Protein AF-A0A497QXP5-F1 (afdb_monomer_lite)

Foldseek 3Di:
DDPCLLPDLVVLLVVLVVVLVVVVVVPDDPVLSVQLSVVSSVLSNDPVLCVVCVVVVNNVCVDPPNPPVSSVVSSVVVSVVSNCVSCVVPD

pLDDT: mean 89.44, std 10.82, range [53.84, 96.81]

Secondary structure (DSSP, 8-state):
--TTTTT-HHHHHHHHHHHHHHHHHTT--HHHHHHHHHHHHHHHHS-HHHHHHHHTT-TGGGSTTTTTHHHHHHHHHHHHHHHHHHHGGG-

Radius of gyration: 14.25 Å; chains: 1; bounding box: 36×33×36 Å

Structure (mmCIF, N/CA/C/O backbone):
data_AF-A0A497QXP5-F1
#
_entry.id   AF-A0A497QXP5-F1
#
loop_
_atom_site.group_PDB
_atom_site.id
_atom_site.type_symbol
_atom_site.label_atom_id
_atom_site.label_alt_id
_atom_site.label_comp_id
_atom_site.label_asym_id
_atom_site.label_entity_id
_atom_site.label_seq_id
_atom_site.pdbx_PDB_ins_code
_atom_site.Cartn_x
_atom_site.Cartn_y
_atom_site.Cartn_z
_atom_site.occupancy
_atom_site.B_iso_or_equiv
_atom_site.auth_seq_id
_atom_site.auth_comp_id
_atom_site.auth_asym_id
_atom_site.auth_atom_id
_atom_site.pdbx_PDB_model_num
ATOM 1 N N . MET A 1 1 ? 1.445 3.628 9.905 1.00 55.06 1 MET A N 1
ATOM 2 C CA . MET A 1 1 ? 0.968 4.892 9.287 1.00 55.06 1 MET A CA 1
ATOM 3 C C . MET A 1 1 ? 1.880 6.043 9.694 1.00 55.06 1 MET A C 1
ATOM 5 O O . MET A 1 1 ? 2.058 6.242 10.886 1.00 55.06 1 MET A O 1
ATOM 9 N N . ALA A 1 2 ? 2.432 6.803 8.743 1.00 57.25 2 ALA A N 1
ATOM 10 C CA . ALA A 1 2 ? 3.111 8.062 9.059 1.00 57.25 2 ALA A CA 1
ATOM 11 C C . ALA A 1 2 ? 2.077 9.157 9.379 1.00 57.25 2 ALA A C 1
ATOM 13 O O . ALA A 1 2 ? 1.065 9.277 8.679 1.00 57.25 2 ALA A O 1
ATOM 14 N N . GLN A 1 3 ? 2.311 9.949 10.429 1.00 59.16 3 GLN A N 1
ATOM 15 C CA . GLN A 1 3 ? 1.464 11.103 10.733 1.00 59.16 3 GLN A CA 1
ATOM 16 C C . GLN A 1 3 ? 1.450 12.064 9.528 1.00 59.16 3 GLN A C 1
ATOM 18 O O . GLN A 1 3 ? 2.461 12.259 8.862 1.00 59.16 3 GLN A O 1
ATOM 23 N N . ASN A 1 4 ? 0.287 12.642 9.213 1.00 63.50 4 ASN A N 1
ATOM 24 C CA . ASN A 1 4 ? 0.082 13.626 8.134 1.00 63.50 4 ASN A CA 1
ATOM 25 C C . ASN A 1 4 ? 0.184 13.151 6.668 1.00 63.50 4 ASN A C 1
ATOM 27 O O . ASN A 1 4 ? -0.057 13.967 5.774 1.00 63.50 4 ASN A O 1
ATOM 31 N N . LYS A 1 5 ? 0.407 11.859 6.370 1.00 57.94 5 LYS A N 1
ATOM 32 C CA . LYS A 1 5 ? 0.457 11.378 4.966 1.00 57.94 5 LYS A CA 1
ATOM 33 C C . 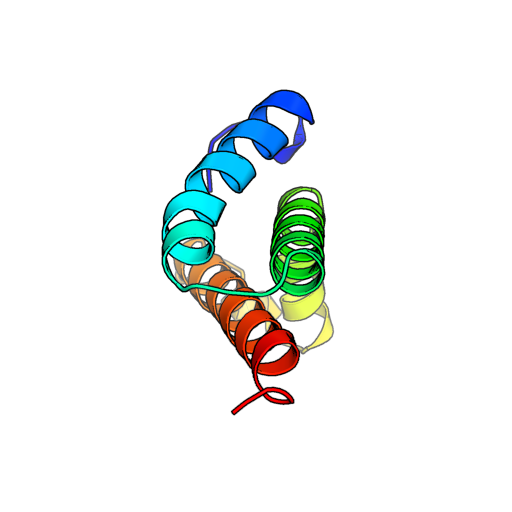LYS A 1 5 ? -0.834 11.617 4.159 1.00 57.94 5 LYS A C 1
ATOM 35 O O . LYS A 1 5 ? -0.796 11.829 2.949 1.00 57.94 5 LYS A O 1
ATOM 40 N N . LYS A 1 6 ? -1.983 11.713 4.838 1.00 63.38 6 LYS A N 1
ATOM 41 C CA . LYS A 1 6 ? -3.276 12.067 4.219 1.00 63.38 6 LYS A CA 1
ATOM 42 C C . LYS A 1 6 ? -3.436 13.558 3.897 1.00 63.38 6 LYS A C 1
ATOM 44 O O . LYS A 1 6 ? -4.285 13.910 3.089 1.00 63.38 6 LYS A O 1
ATOM 49 N N . ARG A 1 7 ? -2.629 14.440 4.502 1.00 70.75 7 ARG A N 1
ATOM 50 C CA . ARG A 1 7 ? -2.730 15.904 4.340 1.00 70.75 7 ARG A CA 1
ATOM 51 C C . ARG A 1 7 ? -1.737 16.475 3.329 1.00 70.75 7 ARG A C 1
ATOM 53 O O . ARG A 1 7 ? -2.038 17.482 2.707 1.00 70.75 7 ARG A O 1
ATOM 60 N N . SER A 1 8 ? -0.601 15.812 3.101 1.00 81.94 8 SER A N 1
ATOM 61 C CA . SER A 1 8 ? 0.423 16.265 2.148 1.00 81.94 8 SER A CA 1
ATOM 62 C C . SER A 1 8 ? 0.795 15.168 1.155 1.00 81.94 8 SER A C 1
ATOM 64 O O . SER A 1 8 ? 1.246 14.091 1.550 1.00 81.94 8 SER A O 1
ATOM 66 N N . SER A 1 9 ? 0.606 15.442 -0.140 1.00 83.12 9 SER A N 1
ATOM 67 C CA . SER A 1 9 ? 0.996 14.518 -1.215 1.00 83.12 9 SER A CA 1
ATOM 68 C C . SER A 1 9 ? 2.510 14.311 -1.260 1.00 83.12 9 SER A C 1
ATOM 70 O O . SER A 1 9 ? 2.954 13.221 -1.597 1.00 83.12 9 SER A O 1
ATOM 72 N N . LEU A 1 10 ? 3.294 15.310 -0.837 1.00 85.00 10 LEU A N 1
ATOM 73 C CA . LEU A 1 10 ? 4.752 15.211 -0.740 1.00 85.00 10 LEU A CA 1
ATOM 74 C C . LEU A 1 10 ? 5.180 14.226 0.353 1.00 85.00 10 LEU A C 1
ATOM 76 O O . LEU A 1 10 ? 5.982 13.336 0.092 1.00 85.00 10 LEU A O 1
ATOM 80 N N . ILE A 1 11 ? 4.604 14.327 1.557 1.00 87.12 11 ILE A N 1
ATOM 81 C CA . ILE A 1 11 ? 4.917 13.405 2.666 1.00 87.12 11 ILE A CA 1
ATOM 82 C C . ILE A 1 11 ? 4.512 11.972 2.300 1.00 87.12 11 ILE A C 1
ATOM 84 O O . ILE A 1 11 ? 5.257 11.030 2.563 1.00 87.12 11 ILE A O 1
ATOM 88 N N . CYS A 1 12 ? 3.350 11.805 1.660 1.00 86.75 12 CYS A N 1
ATOM 89 C CA . CYS A 1 12 ? 2.919 10.507 1.146 1.00 86.75 12 CYS A CA 1
ATOM 90 C C . CYS A 1 12 ? 3.889 9.977 0.084 1.00 86.75 12 CYS A C 1
ATOM 92 O O . CYS A 1 12 ? 4.292 8.824 0.156 1.00 86.75 12 CYS A O 1
ATOM 94 N N . GLY A 1 13 ? 4.318 10.828 -0.852 1.00 88.19 13 GLY A N 1
ATOM 95 C CA . GLY A 1 13 ? 5.278 10.472 -1.892 1.00 88.19 13 GLY A CA 1
ATOM 96 C C . GLY A 1 13 ? 6.606 9.975 -1.324 1.00 88.19 13 GLY A C 1
ATOM 97 O O . GLY A 1 13 ? 7.062 8.911 -1.730 1.00 88.19 13 GLY A O 1
ATOM 98 N N . PHE A 1 14 ? 7.186 10.676 -0.343 1.00 91.06 14 PHE A N 1
ATOM 99 C CA . PHE A 1 14 ? 8.405 10.222 0.339 1.00 91.06 14 PHE A CA 1
ATOM 100 C C . PHE A 1 14 ? 8.199 8.911 1.096 1.00 91.06 14 PHE A C 1
ATOM 102 O O . PHE A 1 14 ? 9.041 8.020 1.015 1.00 91.06 14 PHE A O 1
ATOM 109 N N . HIS A 1 15 ? 7.071 8.760 1.791 1.00 91.38 15 HIS A N 1
ATOM 110 C CA . HIS A 1 15 ? 6.739 7.515 2.475 1.00 91.38 15 HIS A CA 1
ATOM 111 C C . HIS A 1 15 ? 6.681 6.332 1.498 1.00 91.38 15 HIS A C 1
ATOM 113 O O . HIS A 1 15 ? 7.335 5.316 1.734 1.00 91.38 15 HIS A O 1
ATOM 119 N N . VAL A 1 16 ? 5.982 6.480 0.369 1.00 92.81 16 VAL A N 1
ATOM 120 C CA . VAL A 1 16 ? 5.924 5.421 -0.647 1.00 92.81 16 VAL A CA 1
ATOM 121 C C . VAL A 1 16 ? 7.294 5.209 -1.292 1.00 92.81 16 VAL A C 1
ATOM 123 O O . VAL A 1 16 ? 7.704 4.072 -1.484 1.00 92.81 16 VAL A O 1
ATOM 126 N N . ALA A 1 17 ? 8.064 6.268 -1.553 1.00 92.75 17 ALA A N 1
ATOM 127 C CA . ALA A 1 17 ? 9.418 6.138 -2.092 1.00 92.75 17 ALA A CA 1
ATOM 128 C C . ALA A 1 17 ? 10.326 5.303 -1.170 1.00 92.75 17 ALA A C 1
ATOM 130 O O . ALA A 1 17 ? 11.030 4.420 -1.651 1.00 92.75 17 ALA A O 1
ATOM 131 N N . THR A 1 18 ? 10.259 5.509 0.152 1.00 93.50 18 THR A N 1
ATOM 132 C CA . THR A 1 18 ? 10.990 4.663 1.114 1.00 93.50 18 THR A CA 1
ATOM 133 C C . THR A 1 18 ? 10.494 3.219 1.140 1.00 93.50 18 THR A C 1
ATOM 135 O O . THR A 1 18 ? 11.295 2.303 1.299 1.00 93.50 18 THR A O 1
ATOM 138 N N . TYR A 1 19 ? 9.194 3.002 0.928 1.00 92.94 19 TYR A N 1
ATOM 139 C CA . TYR A 1 19 ? 8.609 1.667 0.813 1.00 92.94 19 TYR A CA 1
ATOM 140 C C . TYR A 1 19 ? 9.080 0.930 -0.451 1.00 92.94 19 TYR A C 1
ATOM 142 O O . TYR A 1 19 ? 9.268 -0.281 -0.412 1.00 92.94 19 TYR A O 1
ATOM 150 N N . MET A 1 20 ? 9.341 1.650 -1.548 1.00 95.38 20 MET A N 1
ATOM 151 C CA . MET A 1 20 ? 9.782 1.067 -2.821 1.00 95.38 20 MET A CA 1
ATOM 152 C C . MET A 1 20 ? 11.228 0.552 -2.824 1.00 95.38 20 MET A C 1
ATOM 154 O O . MET A 1 20 ? 11.574 -0.227 -3.710 1.00 95.38 20 MET A O 1
ATOM 158 N N . ILE A 1 21 ? 12.070 0.954 -1.863 1.00 94.38 21 ILE A N 1
ATOM 159 C CA . ILE A 1 21 ? 13.500 0.594 -1.811 1.00 94.38 21 ILE A CA 1
ATOM 160 C C . ILE A 1 21 ? 13.743 -0.917 -1.998 1.00 94.38 21 ILE A C 1
ATOM 162 O O . ILE A 1 21 ? 14.479 -1.268 -2.919 1.00 94.38 21 ILE A O 1
ATOM 166 N N . PRO A 1 22 ? 13.136 -1.827 -1.208 1.00 92.00 22 PRO A N 1
ATOM 167 C CA . PRO A 1 22 ? 13.333 -3.263 -1.405 1.00 92.00 22 PRO A CA 1
ATOM 168 C C . PRO A 1 22 ? 12.880 -3.752 -2.789 1.00 92.00 22 PRO A C 1
ATOM 170 O O . PRO A 1 22 ? 13.572 -4.557 -3.397 1.00 92.00 22 PRO A O 1
ATOM 173 N N . PHE A 1 23 ? 11.776 -3.231 -3.334 1.00 91.62 23 PHE A N 1
ATOM 174 C CA . PHE A 1 23 ? 11.234 -3.661 -4.630 1.00 91.62 23 PHE A CA 1
ATOM 175 C C . PHE A 1 23 ? 12.167 -3.332 -5.799 1.00 91.62 23 PHE A C 1
ATOM 177 O O . PHE A 1 23 ? 12.289 -4.124 -6.731 1.00 91.62 23 PHE A O 1
ATOM 184 N N . ILE A 1 24 ? 12.861 -2.193 -5.732 1.00 92.06 24 ILE A N 1
ATOM 185 C CA . ILE A 1 24 ? 13.866 -1.801 -6.731 1.00 92.06 24 ILE A CA 1
ATOM 186 C C . ILE A 1 24 ? 15.037 -2.798 -6.746 1.00 92.06 24 ILE A C 1
ATOM 188 O O . ILE A 1 24 ? 15.592 -3.082 -7.804 1.00 92.06 24 ILE A O 1
ATOM 192 N N . LEU A 1 25 ? 15.385 -3.370 -5.589 1.00 92.31 25 LEU A N 1
ATOM 193 C CA . LEU A 1 25 ? 16.480 -4.335 -5.451 1.00 92.31 25 LEU A CA 1
ATOM 194 C C . LEU A 1 25 ? 16.089 -5.769 -5.852 1.00 92.31 25 LEU A C 1
ATOM 196 O O . LEU A 1 25 ? 16.968 -6.609 -6.023 1.00 92.31 25 LEU A O 1
ATOM 200 N N . CYS A 1 26 ? 14.796 -6.057 -6.031 1.00 89.69 26 CYS A N 1
ATOM 201 C CA . CYS A 1 26 ? 14.288 -7.387 -6.384 1.00 89.69 26 CYS A CA 1
ATOM 202 C C . CYS A 1 26 ? 14.224 -7.664 -7.898 1.00 89.69 26 CYS A C 1
ATOM 204 O O . CYS A 1 26 ? 13.756 -8.727 -8.293 1.00 89.69 26 CYS A O 1
ATOM 206 N N . GLY A 1 27 ? 14.673 -6.736 -8.752 1.00 86.19 27 GLY A N 1
ATOM 207 C CA . GLY A 1 27 ? 14.727 -6.952 -10.204 1.00 86.19 27 GLY A CA 1
ATOM 208 C C . GLY A 1 27 ? 13.372 -6.897 -10.922 1.00 86.19 27 GLY A C 1
ATOM 209 O O . GLY A 1 27 ? 13.246 -7.428 -12.023 1.00 86.19 27 GLY A O 1
ATOM 210 N N . PHE A 1 28 ? 12.356 -6.265 -10.327 1.00 90.62 28 PHE A N 1
ATOM 211 C CA . PHE A 1 28 ? 11.047 -6.104 -10.966 1.00 90.62 28 PHE A CA 1
ATOM 212 C C . PHE A 1 28 ? 11.095 -5.174 -12.184 1.00 90.62 28 PHE A C 1
ATOM 214 O O . PHE A 1 28 ? 11.863 -4.210 -12.238 1.00 90.62 28 PHE A O 1
ATOM 221 N N . ALA A 1 29 ? 10.218 -5.429 -13.154 1.00 93.25 29 ALA A N 1
ATOM 222 C CA . ALA A 1 29 ? 10.056 -4.568 -14.315 1.00 93.25 29 ALA A CA 1
ATOM 223 C C . ALA A 1 29 ? 9.552 -3.174 -13.902 1.00 93.25 29 ALA A C 1
ATOM 225 O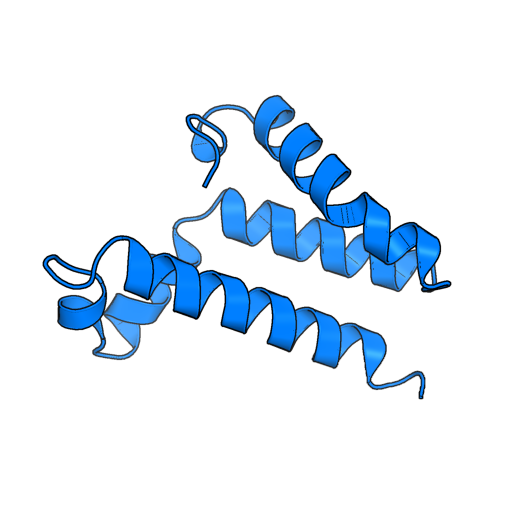 O . ALA A 1 29 ? 8.788 -3.020 -12.946 1.00 93.25 29 ALA A O 1
ATOM 226 N N . TRP A 1 30 ? 9.922 -2.140 -14.664 1.00 93.62 30 TRP A N 1
ATOM 227 C CA . TRP A 1 30 ? 9.579 -0.747 -14.340 1.00 93.62 30 TRP A CA 1
ATOM 228 C C . TRP A 1 30 ? 8.067 -0.520 -14.163 1.00 93.62 30 TRP A C 1
ATOM 230 O O . TRP A 1 30 ? 7.653 0.254 -13.301 1.00 93.62 30 TRP A O 1
ATOM 240 N N . TRP A 1 31 ? 7.231 -1.219 -14.935 1.00 94.12 31 TRP A N 1
ATOM 241 C CA . TRP A 1 31 ? 5.776 -1.101 -14.847 1.00 94.12 31 TRP A CA 1
ATOM 242 C C . TRP A 1 31 ? 5.220 -1.799 -13.592 1.00 94.12 31 TRP A C 1
ATOM 244 O O . TRP A 1 31 ? 4.251 -1.311 -13.018 1.00 94.12 31 TRP A O 1
ATOM 254 N N . GLN A 1 32 ? 5.860 -2.871 -13.102 1.00 94.31 32 GLN A N 1
ATOM 255 C CA . GLN A 1 32 ? 5.501 -3.514 -11.828 1.00 94.31 32 GLN A CA 1
ATOM 256 C C . GLN A 1 32 ? 5.772 -2.564 -10.665 1.00 94.31 32 GLN A C 1
ATOM 258 O O . GLN A 1 32 ? 4.911 -2.356 -9.812 1.00 94.31 32 GLN A O 1
ATOM 263 N N . LEU A 1 33 ? 6.943 -1.920 -10.676 1.00 95.06 33 LEU A N 1
ATOM 264 C CA . LEU A 1 33 ? 7.297 -0.894 -9.696 1.00 95.06 33 LEU A CA 1
ATOM 265 C C . LEU A 1 33 ? 6.308 0.278 -9.736 1.00 95.06 33 LEU A C 1
ATOM 267 O O . LEU A 1 33 ? 5.864 0.737 -8.685 1.00 95.06 33 LEU A O 1
ATOM 271 N N . ALA A 1 34 ? 5.912 0.724 -10.932 1.00 95.38 34 ALA A N 1
ATOM 272 C CA . ALA A 1 34 ? 4.924 1.787 -11.095 1.00 95.38 34 ALA A CA 1
ATOM 273 C C . ALA A 1 34 ? 3.547 1.398 -10.526 1.00 95.38 34 ALA A C 1
ATOM 275 O O . ALA A 1 34 ? 2.927 2.205 -9.834 1.00 95.38 34 ALA A O 1
ATOM 276 N N . LEU A 1 35 ? 3.082 0.166 -10.760 1.00 96.19 35 LEU A N 1
ATOM 277 C CA . LEU A 1 35 ? 1.810 -0.327 -10.221 1.00 96.19 35 LEU A CA 1
ATOM 278 C C . LEU A 1 35 ? 1.838 -0.491 -8.698 1.00 96.19 35 LEU A C 1
ATOM 280 O O . LEU A 1 35 ? 0.862 -0.138 -8.036 1.00 96.19 35 LEU A O 1
ATOM 284 N N . ILE A 1 36 ? 2.933 -1.003 -8.128 1.00 96.19 36 ILE A N 1
ATOM 285 C CA . ILE A 1 36 ? 3.101 -1.130 -6.671 1.00 96.19 36 ILE A CA 1
ATOM 286 C C . ILE A 1 36 ? 3.122 0.261 -6.027 1.00 96.19 36 ILE A C 1
ATOM 288 O O . ILE A 1 36 ? 2.381 0.509 -5.075 1.00 96.19 36 ILE A O 1
ATOM 292 N N . TYR A 1 37 ? 3.883 1.203 -6.594 1.00 95.88 37 TYR A N 1
ATOM 293 C CA . TYR A 1 37 ? 3.912 2.589 -6.126 1.00 95.88 37 TYR A CA 1
ATOM 294 C C . TYR A 1 37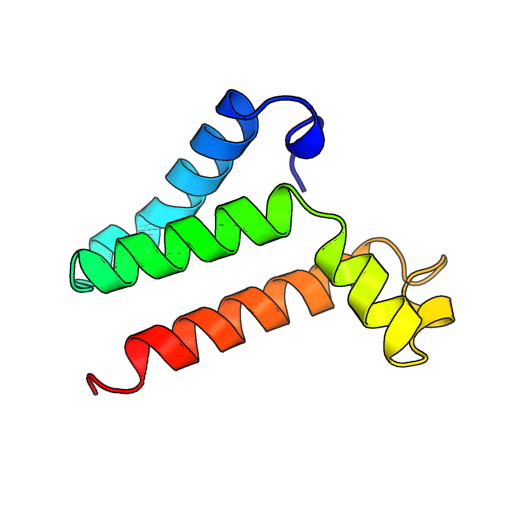 ? 2.522 3.236 -6.184 1.00 95.88 37 TYR A C 1
ATOM 296 O O . TYR A 1 37 ? 2.074 3.836 -5.206 1.00 95.88 37 TYR A O 1
ATOM 304 N N . ALA A 1 38 ? 1.828 3.108 -7.320 1.00 95.56 38 ALA A N 1
ATOM 305 C CA . ALA A 1 38 ? 0.521 3.721 -7.528 1.00 95.56 38 ALA A CA 1
ATOM 306 C C . ALA A 1 38 ? -0.521 3.182 -6.543 1.00 95.56 38 ALA A C 1
ATOM 308 O O . ALA A 1 38 ? -1.230 3.969 -5.914 1.00 95.56 38 ALA A O 1
ATOM 309 N N . GLN A 1 39 ? -0.589 1.860 -6.359 1.00 96.62 39 GLN A N 1
ATOM 310 C CA . GLN A 1 39 ? -1.502 1.257 -5.391 1.00 96.62 39 GLN A CA 1
ATOM 311 C C . GLN A 1 39 ? -1.182 1.708 -3.968 1.00 96.62 39 GLN A C 1
ATOM 313 O O . GLN A 1 39 ? -2.093 2.126 -3.252 1.00 96.62 39 GLN A O 1
ATOM 318 N N . HIS A 1 40 ? 0.094 1.685 -3.571 1.00 94.81 40 HIS A N 1
ATOM 319 C CA . HIS A 1 40 ? 0.491 2.072 -2.220 1.00 94.81 40 HIS A CA 1
ATOM 320 C C . HIS A 1 40 ? 0.148 3.534 -1.934 1.00 94.81 40 HIS A C 1
ATOM 322 O O . HIS A 1 40 ? -0.428 3.860 -0.895 1.00 94.81 40 HIS A O 1
ATOM 328 N N . PHE A 1 41 ? 0.420 4.416 -2.897 1.00 93.56 41 PHE A N 1
ATOM 329 C CA . PHE A 1 41 ? 0.069 5.827 -2.807 1.00 93.56 41 PHE A CA 1
ATOM 330 C C . PHE A 1 41 ? -1.449 6.027 -2.704 1.00 93.56 41 PHE A C 1
ATOM 332 O O . PHE A 1 41 ? -1.916 6.750 -1.825 1.00 93.56 41 PHE A O 1
ATOM 339 N N . LEU A 1 42 ? -2.245 5.373 -3.555 1.00 93.50 42 LEU A N 1
ATOM 340 C CA . LEU A 1 42 ? -3.705 5.508 -3.535 1.00 93.50 42 LEU A CA 1
ATOM 341 C C . LEU A 1 42 ? -4.326 4.961 -2.242 1.00 93.50 42 LEU A C 1
ATOM 343 O O . LEU A 1 42 ? -5.198 5.613 -1.662 1.00 93.50 42 LEU A O 1
ATOM 347 N N . GLN A 1 43 ? -3.870 3.809 -1.750 1.00 93.44 43 GLN A N 1
ATOM 348 C CA . GLN A 1 43 ? -4.365 3.230 -0.499 1.00 93.44 43 GLN A CA 1
ATOM 349 C C . GLN A 1 43 ? -4.083 4.155 0.695 1.00 93.44 43 GLN A C 1
ATOM 351 O O . GLN A 1 43 ? -4.971 4.413 1.509 1.00 93.44 43 GLN A O 1
ATOM 356 N N . ASP A 1 44 ? -2.896 4.759 0.737 1.00 90.00 44 ASP A N 1
ATOM 357 C CA . ASP A 1 44 ? -2.498 5.678 1.802 1.00 90.00 44 ASP A CA 1
ATOM 358 C C . ASP A 1 44 ? -3.220 7.022 1.783 1.00 90.00 44 ASP A C 1
ATOM 360 O O . ASP A 1 44 ? -3.470 7.623 2.838 1.00 90.00 44 ASP A O 1
ATOM 364 N N . ARG A 1 45 ? -3.553 7.506 0.586 1.00 89.12 45 ARG A N 1
ATOM 365 C CA . ARG A 1 45 ? -4.284 8.763 0.391 1.00 89.12 45 ARG A CA 1
ATOM 366 C C . ARG A 1 45 ? -5.769 8.629 0.673 1.00 89.12 45 ARG A C 1
ATOM 368 O O . ARG A 1 45 ? -6.423 9.633 0.950 1.00 89.12 45 ARG A O 1
ATOM 375 N N . THR A 1 46 ? -6.300 7.417 0.628 1.00 87.81 46 THR A N 1
ATOM 376 C CA . THR A 1 46 ? -7.732 7.173 0.762 1.00 87.81 46 THR A CA 1
ATOM 377 C C . THR A 1 46 ? -8.099 6.649 2.154 1.00 87.81 46 THR A C 1
ATOM 379 O O . THR A 1 46 ? -7.274 6.435 3.048 1.00 87.81 46 THR A O 1
ATOM 382 N N . GLY A 1 47 ? -9.401 6.522 2.398 1.00 88.56 47 GLY A N 1
ATOM 383 C CA . GLY A 1 47 ? -9.956 5.787 3.534 1.00 88.56 47 GLY A CA 1
ATOM 384 C C . GLY A 1 47 ? -10.246 4.325 3.199 1.00 88.56 47 GLY A C 1
ATOM 385 O O . GLY A 1 47 ? -11.055 3.725 3.900 1.00 88.56 47 GLY A O 1
ATOM 386 N N . PHE A 1 48 ? -9.649 3.782 2.127 1.00 93.69 48 PHE A N 1
ATOM 387 C CA . PHE A 1 48 ? -10.082 2.534 1.495 1.00 93.69 48 PHE A CA 1
ATOM 388 C C . PHE A 1 48 ? -10.181 1.362 2.474 1.00 93.69 48 PHE A C 1
ATOM 390 O O . PHE A 1 48 ? -11.211 0.705 2.503 1.00 9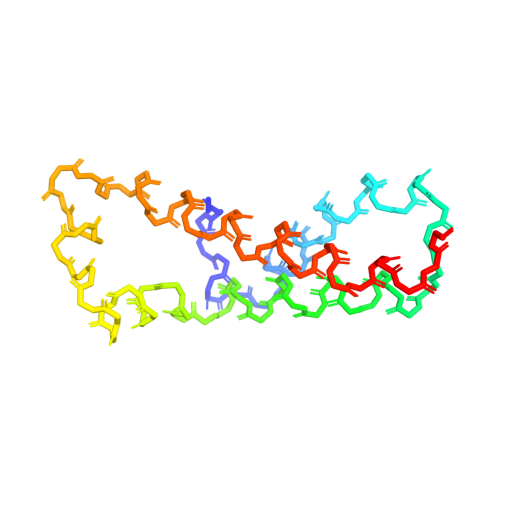3.69 48 PHE A O 1
ATOM 397 N N . ILE A 1 49 ? -9.183 1.149 3.335 1.00 95.00 49 ILE A N 1
ATOM 398 C CA . ILE A 1 49 ? -9.189 0.020 4.281 1.00 95.00 49 ILE A CA 1
ATOM 399 C C . ILE A 1 49 ? -10.335 0.115 5.289 1.00 95.00 49 ILE A C 1
ATOM 401 O O . ILE A 1 49 ? -11.072 -0.847 5.485 1.00 95.00 49 ILE A O 1
ATOM 405 N N . VAL A 1 50 ? -10.548 1.289 5.886 1.00 93.94 50 VAL A N 1
ATOM 406 C CA . VAL A 1 50 ? -11.658 1.497 6.831 1.00 93.94 50 VAL A CA 1
ATOM 407 C C . VAL A 1 50 ? -13.003 1.394 6.110 1.00 93.94 50 VAL A C 1
ATOM 409 O O . VAL A 1 50 ? -13.937 0.783 6.626 1.00 93.94 50 VAL A O 1
ATOM 412 N N . TRP A 1 51 ? -13.101 1.943 4.896 1.00 95.25 51 TRP A N 1
ATOM 413 C CA . TRP A 1 51 ? -14.278 1.794 4.043 1.00 95.25 51 TRP A CA 1
ATOM 414 C C . TRP A 1 51 ? -14.572 0.315 3.754 1.00 95.25 51 TRP A C 1
ATOM 416 O O . TRP A 1 51 ? -15.694 -0.127 3.989 1.00 95.25 51 TRP A O 1
ATOM 426 N N . PHE A 1 52 ? -13.570 -0.462 3.342 1.00 96.38 52 PHE A N 1
ATOM 427 C CA . PHE A 1 52 ? -13.684 -1.886 3.033 1.00 96.38 52 PHE A CA 1
ATOM 428 C C . PHE A 1 52 ? -14.126 -2.688 4.257 1.00 96.38 52 PHE A C 1
ATOM 430 O O . PHE A 1 52 ? -15.075 -3.466 4.174 1.00 96.38 52 PHE A O 1
ATOM 437 N N . MET A 1 53 ? -13.496 -2.461 5.413 1.00 96.31 53 MET A N 1
ATOM 438 C CA . MET A 1 53 ? -13.872 -3.130 6.660 1.00 96.31 53 MET A CA 1
ATOM 439 C C . MET A 1 53 ? -15.327 -2.821 7.041 1.00 96.31 53 MET A C 1
ATOM 441 O O . MET A 1 53 ? -16.062 -3.721 7.433 1.00 96.31 53 MET A O 1
ATOM 445 N N . ASN A 1 54 ? -15.787 -1.581 6.858 1.00 95.56 54 ASN A N 1
ATOM 446 C CA . ASN A 1 54 ? -17.178 -1.217 7.132 1.00 95.56 54 ASN A CA 1
ATOM 447 C C . ASN A 1 54 ? -18.167 -1.872 6.152 1.00 95.56 54 ASN A C 1
ATOM 449 O O . ASN A 1 54 ? -19.225 -2.325 6.581 1.00 95.56 54 ASN A O 1
ATOM 453 N N . HIS A 1 55 ? -17.828 -1.954 4.861 1.00 96.25 55 HIS A N 1
ATOM 454 C CA . HIS A 1 55 ? -18.715 -2.504 3.823 1.00 96.25 55 HIS A CA 1
ATOM 455 C C . HIS A 1 55 ? -18.751 -4.037 3.795 1.00 96.25 55 HIS A C 1
ATOM 457 O O . HIS A 1 55 ? -19.710 -4.616 3.301 1.00 96.25 55 HIS A O 1
ATOM 463 N N . THR A 1 56 ? -17.745 -4.704 4.362 1.00 96.31 56 THR A N 1
ATOM 464 C CA . THR A 1 56 ? -17.676 -6.174 4.463 1.00 96.31 56 THR A CA 1
ATOM 465 C C . THR A 1 56 ? -18.161 -6.716 5.812 1.00 96.31 56 THR A C 1
ATOM 467 O O . THR A 1 56 ? -17.904 -7.870 6.157 1.00 96.31 56 THR A O 1
ATOM 470 N N . GLY A 1 57 ? -18.854 -5.890 6.606 1.00 93.94 57 GLY A N 1
ATOM 471 C CA . GLY A 1 57 ? -19.396 -6.295 7.908 1.00 93.94 57 GLY A CA 1
ATOM 472 C C . GLY A 1 57 ? -18.336 -6.465 9.003 1.00 93.94 57 GLY A C 1
ATOM 473 O O . GLY A 1 57 ? -18.583 -7.127 10.005 1.00 93.94 57 GLY A O 1
ATOM 474 N N . LYS A 1 58 ? -17.145 -5.878 8.835 1.00 94.31 58 LYS A N 1
ATOM 475 C CA . LYS A 1 58 ? -16.026 -5.900 9.797 1.00 94.31 58 LYS A CA 1
ATOM 476 C C . LYS A 1 58 ? -15.861 -4.567 10.532 1.00 94.31 58 LYS A C 1
ATOM 478 O O . LYS A 1 58 ? -14.765 -4.243 10.989 1.00 94.31 58 LYS A O 1
ATOM 483 N N . LYS A 1 59 ? -16.947 -3.800 10.667 1.00 94.06 59 LYS A N 1
ATOM 484 C CA . LYS A 1 59 ? -16.957 -2.497 11.348 1.00 94.06 59 LYS A CA 1
ATOM 485 C C . LYS A 1 59 ? -16.422 -2.592 12.779 1.00 94.06 59 LYS A C 1
ATOM 487 O O . LYS A 1 59 ? -15.541 -1.818 13.134 1.00 94.06 59 LYS A O 1
ATOM 492 N N . ASP A 1 60 ? -16.871 -3.578 13.554 1.00 94.50 60 ASP A N 1
ATOM 493 C CA . ASP A 1 60 ? -16.432 -3.750 14.949 1.00 94.50 60 ASP A CA 1
ATOM 494 C C . ASP A 1 60 ? -14.939 -4.094 15.040 1.00 94.50 60 ASP A C 1
ATOM 496 O O . ASP A 1 60 ? -14.228 -3.642 15.938 1.00 94.50 60 ASP A O 1
ATOM 500 N N . PHE A 1 61 ? -14.419 -4.818 14.043 1.00 94.31 61 PHE A N 1
ATOM 501 C CA . PHE A 1 61 ? -12.993 -5.111 13.944 1.00 94.31 61 PHE A CA 1
ATOM 502 C C . PHE A 1 61 ? -12.167 -3.855 13.629 1.00 94.31 61 PHE A C 1
ATOM 504 O O . PHE A 1 61 ? -11.007 -3.784 14.021 1.00 94.31 61 PHE A O 1
ATOM 511 N N . ALA A 1 62 ? -12.744 -2.839 12.980 1.00 93.31 62 ALA A N 1
ATOM 512 C CA . ALA A 1 62 ? -12.102 -1.547 12.723 1.00 93.31 62 ALA A CA 1
ATOM 513 C C . ALA A 1 62 ? -12.170 -0.569 13.917 1.00 93.31 62 ALA A C 1
ATOM 515 O O . ALA A 1 62 ? -11.683 0.558 13.805 1.00 93.31 62 ALA A O 1
ATOM 516 N N . THR A 1 63 ? -12.752 -0.974 15.050 1.00 93.06 63 THR A N 1
ATOM 517 C CA . THR A 1 63 ? -12.881 -0.155 16.269 1.00 93.06 63 THR A CA 1
ATOM 518 C C . THR A 1 63 ? -12.041 -0.696 17.436 1.00 93.06 63 THR A C 1
ATOM 520 O O . THR A 1 63 ? -11.551 -1.830 17.373 1.00 93.06 63 THR A O 1
ATOM 523 N N . PRO A 1 64 ? -11.795 0.098 18.501 1.00 93.19 64 PRO A N 1
ATOM 524 C CA . PRO A 1 64 ? -11.170 -0.412 19.720 1.00 93.19 64 PRO A CA 1
ATOM 525 C C . PRO A 1 64 ? -11.947 -1.616 20.284 1.00 93.19 64 PRO A C 1
ATOM 527 O O . PRO A 1 64 ? -13.173 -1.633 20.192 1.00 93.19 64 PRO A O 1
ATOM 530 N N . PRO A 1 65 ? -11.267 -2.618 20.868 1.00 94.56 65 PRO A N 1
ATOM 531 C CA . PRO A 1 65 ? -9.849 -2.621 21.247 1.00 94.56 65 PRO A CA 1
ATOM 532 C C . PRO A 1 65 ? -8.882 -3.064 20.136 1.00 94.56 65 PRO A C 1
ATOM 534 O O . PRO A 1 65 ? -7.673 -2.982 20.320 1.00 94.56 65 PRO A O 1
ATOM 537 N N . MET A 1 66 ? -9.388 -3.545 18.996 1.00 94.00 66 MET A N 1
ATOM 538 C CA . MET A 1 66 ? -8.544 -4.125 17.941 1.00 94.00 66 MET A CA 1
ATOM 539 C C . MET A 1 66 ? -7.911 -3.059 17.039 1.00 94.00 66 MET A C 1
ATOM 541 O O . MET A 1 66 ? -6.821 -3.260 16.499 1.00 94.00 66 MET A O 1
ATOM 545 N N . ALA A 1 67 ? -8.555 -1.899 16.901 1.00 92.44 67 ALA A N 1
ATOM 546 C CA . ALA A 1 67 ? -7.950 -0.738 16.265 1.00 92.44 67 ALA A CA 1
ATOM 547 C C . ALA A 1 67 ? -6.811 -0.152 17.131 1.00 92.44 67 ALA A C 1
ATOM 549 O O . ALA A 1 67 ? -6.943 -0.093 18.353 1.00 92.44 67 ALA A O 1
ATOM 550 N N . PRO A 1 68 ? -5.713 0.342 16.528 1.00 93.38 68 PRO A N 1
ATOM 551 C CA . PRO A 1 68 ? -5.488 0.486 15.086 1.00 93.38 68 PRO A CA 1
ATOM 552 C C . PRO A 1 68 ? -4.861 -0.752 14.417 1.00 93.38 68 PRO A C 1
ATOM 554 O O . PRO A 1 68 ? -4.691 -0.756 13.199 1.00 93.38 68 PRO A O 1
ATOM 557 N N . TRP A 1 69 ? -4.509 -1.791 15.179 1.00 94.38 69 TRP A N 1
ATOM 558 C CA . TRP A 1 69 ? -3.754 -2.946 14.681 1.00 94.38 69 TRP A CA 1
ATOM 559 C C . TRP A 1 69 ? -4.509 -3.752 13.629 1.00 94.38 69 TRP A C 1
ATOM 561 O O . TRP A 1 69 ? -3.929 -4.110 12.609 1.00 94.38 69 TRP A O 1
ATOM 571 N N . SER A 1 70 ? -5.808 -3.971 13.821 1.00 95.06 70 SER A N 1
ATOM 572 C CA . SER A 1 70 ? -6.674 -4.619 12.830 1.00 95.06 70 SER A CA 1
ATOM 573 C C . SER A 1 70 ? -6.645 -3.914 11.474 1.00 95.06 70 SER A C 1
ATOM 575 O O . SER A 1 70 ? -6.527 -4.563 10.436 1.00 95.06 70 SER A O 1
ATOM 577 N N . ILE A 1 71 ? -6.680 -2.580 11.482 1.00 94.75 71 ILE A N 1
ATOM 578 C CA . ILE A 1 71 ? -6.596 -1.754 10.276 1.00 94.75 71 ILE A CA 1
ATOM 579 C C . ILE A 1 71 ? -5.232 -1.960 9.612 1.00 94.75 71 ILE A C 1
ATOM 581 O O . ILE A 1 71 ? -5.179 -2.128 8.400 1.00 94.75 71 ILE A O 1
ATOM 585 N N . PHE A 1 72 ? -4.140 -2.009 10.383 1.00 93.50 72 PHE A N 1
ATOM 586 C CA . PHE A 1 72 ? -2.805 -2.273 9.836 1.00 93.50 72 PHE A CA 1
ATOM 587 C C . PHE A 1 72 ? -2.670 -3.671 9.230 1.00 93.50 72 PHE A C 1
ATOM 589 O O . PHE A 1 72 ? -2.027 -3.818 8.195 1.00 93.50 72 PHE A O 1
ATOM 596 N N . VAL A 1 73 ? -3.273 -4.693 9.839 1.00 95.50 73 VAL A N 1
ATOM 597 C CA . VAL A 1 73 ? -3.250 -6.059 9.295 1.00 95.50 73 VAL A CA 1
ATOM 598 C C . VAL A 1 73 ? -3.972 -6.110 7.951 1.00 95.50 73 VAL A C 1
ATOM 600 O O . VAL A 1 73 ? -3.424 -6.632 6.980 1.00 95.50 73 VAL A O 1
ATOM 603 N N . VAL A 1 74 ? -5.172 -5.529 7.864 1.00 95.88 74 VAL A N 1
ATOM 604 C CA . VAL A 1 74 ? -5.938 -5.497 6.610 1.00 95.88 74 VAL A CA 1
ATOM 605 C C . VAL A 1 74 ? -5.197 -4.676 5.549 1.00 95.88 74 VAL A C 1
ATOM 607 O O . VAL A 1 74 ? -5.045 -5.142 4.426 1.00 95.88 74 VAL A O 1
ATOM 610 N N . ASP A 1 75 ? -4.655 -3.514 5.915 1.00 95.25 75 ASP A N 1
ATOM 611 C CA . ASP A 1 75 ? -3.834 -2.658 5.047 1.00 95.25 75 ASP A CA 1
ATOM 612 C C . ASP A 1 75 ? -2.657 -3.420 4.411 1.00 95.25 75 ASP A C 1
ATOM 614 O O . ASP A 1 75 ? -2.545 -3.479 3.184 1.00 95.25 75 ASP A O 1
ATOM 618 N N . ASN A 1 76 ? -1.844 -4.103 5.225 1.00 95.12 76 ASN A N 1
ATOM 619 C CA . ASN A 1 76 ? -0.726 -4.918 4.735 1.00 95.12 76 ASN A CA 1
ATOM 620 C C . ASN A 1 76 ? -1.192 -6.107 3.886 1.00 95.12 76 ASN A C 1
ATOM 622 O O . ASN A 1 76 ? -0.537 -6.446 2.903 1.00 95.12 76 ASN A O 1
ATOM 626 N N . THR A 1 77 ? -2.333 -6.713 4.220 1.00 96.69 77 THR A N 1
ATOM 627 C CA . THR A 1 77 ? -2.903 -7.817 3.433 1.00 96.69 77 THR A CA 1
ATOM 628 C C . THR A 1 77 ? -3.232 -7.363 2.010 1.00 96.69 77 THR A C 1
ATOM 630 O O . THR A 1 77 ? -2.900 -8.064 1.058 1.00 96.69 77 THR A O 1
ATOM 633 N N . PHE A 1 78 ? -3.819 -6.173 1.842 1.00 96.81 78 PHE A N 1
ATOM 634 C CA . PHE A 1 78 ? -4.086 -5.613 0.513 1.00 96.81 78 PHE A CA 1
ATOM 635 C C . PHE A 1 78 ? -2.805 -5.302 -0.265 1.00 96.81 78 PHE A C 1
ATOM 637 O O . PHE A 1 78 ? -2.742 -5.606 -1.455 1.00 96.81 78 PHE A O 1
ATOM 644 N N . HIS A 1 79 ? -1.773 -4.759 0.390 1.00 95.75 79 HIS A N 1
ATOM 645 C CA . HIS A 1 79 ? -0.479 -4.532 -0.261 1.00 95.75 79 HIS A CA 1
ATOM 646 C C . HIS A 1 79 ? 0.143 -5.842 -0.753 1.00 95.75 79 HIS A C 1
ATOM 648 O O . HIS A 1 79 ? 0.531 -5.938 -1.915 1.00 95.75 79 HIS A O 1
ATOM 654 N N . LEU A 1 80 ? 0.184 -6.874 0.095 1.00 95.56 80 LEU A N 1
ATOM 655 C CA . LEU A 1 80 ? 0.723 -8.184 -0.274 1.00 95.56 80 LEU A CA 1
ATOM 656 C C . LEU A 1 80 ? -0.085 -8.843 -1.397 1.00 95.56 80 LEU A C 1
ATOM 658 O O . LEU A 1 80 ? 0.504 -9.367 -2.339 1.00 95.56 80 LEU A O 1
ATOM 662 N N . ALA A 1 81 ? -1.417 -8.777 -1.335 1.00 96.56 81 ALA A N 1
ATOM 663 C CA . ALA A 1 81 ? -2.287 -9.298 -2.385 1.00 96.56 81 ALA A CA 1
ATOM 664 C C . ALA A 1 81 ? -2.053 -8.586 -3.727 1.00 96.56 81 ALA A C 1
ATOM 666 O O . ALA A 1 81 ? -2.016 -9.234 -4.772 1.00 96.56 81 ALA A O 1
ATOM 667 N N . TRP A 1 82 ? -1.850 -7.265 -3.706 1.00 96.19 82 TRP A N 1
ATOM 668 C CA . TRP A 1 82 ? -1.539 -6.491 -4.905 1.00 96.19 82 TRP A CA 1
ATOM 669 C C . TRP A 1 82 ? -0.160 -6.823 -5.476 1.00 96.19 82 TRP A C 1
ATOM 671 O O . TRP A 1 82 ? -0.033 -7.042 -6.677 1.00 96.19 82 TRP A O 1
ATOM 681 N N . ILE A 1 83 ? 0.867 -6.910 -4.627 1.00 94.19 83 ILE A N 1
ATOM 682 C CA . ILE A 1 83 ? 2.214 -7.319 -5.047 1.00 94.19 83 ILE A CA 1
ATOM 683 C C . ILE A 1 83 ? 2.157 -8.700 -5.695 1.00 94.19 83 ILE A C 1
ATOM 685 O O . ILE A 1 83 ? 2.702 -8.882 -6.782 1.00 94.19 83 ILE A O 1
ATOM 689 N N . LEU A 1 84 ? 1.455 -9.649 -5.067 1.00 93.88 84 LEU A N 1
ATOM 690 C CA . LEU A 1 84 ? 1.260 -10.979 -5.628 1.00 93.88 84 LEU A CA 1
ATOM 691 C C . LEU A 1 84 ? 0.597 -10.891 -7.005 1.00 93.88 84 LEU A C 1
ATOM 693 O O . LEU A 1 84 ? 1.135 -11.449 -7.947 1.00 93.88 84 LEU A O 1
ATOM 697 N N . LEU A 1 85 ? -0.500 -10.143 -7.153 1.00 94.31 85 LEU A N 1
ATOM 698 C CA . LEU A 1 85 ? -1.190 -9.959 -8.436 1.00 94.31 85 LEU A CA 1
ATOM 699 C C . LEU A 1 85 ? -0.268 -9.390 -9.532 1.00 94.31 85 LEU A C 1
ATOM 701 O O . LEU A 1 85 ? -0.306 -9.850 -10.669 1.00 94.31 85 LEU A O 1
ATOM 705 N N . VAL A 1 86 ? 0.550 -8.389 -9.201 1.00 93.19 86 VAL A N 1
ATOM 706 C CA . VAL A 1 86 ? 1.441 -7.702 -10.152 1.00 93.19 86 VAL A CA 1
ATOM 707 C C . VAL A 1 86 ? 2.637 -8.574 -10.558 1.00 93.19 86 VAL A C 1
ATOM 709 O O . VAL A 1 86 ? 3.119 -8.481 -11.690 1.00 93.19 86 VAL A O 1
ATOM 712 N N . VAL A 1 87 ? 3.128 -9.417 -9.647 1.00 89.12 87 VAL A N 1
ATOM 713 C CA . VAL A 1 87 ? 4.313 -10.262 -9.867 1.00 89.12 87 VAL A CA 1
ATOM 714 C C . VAL A 1 87 ? 3.951 -11.652 -10.404 1.00 89.12 87 VAL A C 1
ATOM 716 O O . VAL A 1 87 ? 4.731 -12.226 -11.159 1.00 89.12 87 VAL A O 1
ATOM 719 N N . TRP A 1 88 ? 2.760 -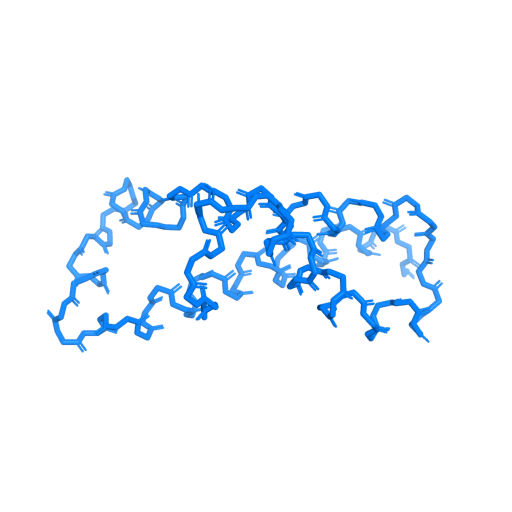12.174 -10.089 1.00 82.19 88 TRP A N 1
ATOM 720 C CA . TRP A 1 88 ? 2.286 -13.512 -10.477 1.00 82.19 88 TRP A CA 1
ATOM 721 C C . TRP A 1 88 ? 2.459 -13.872 -11.962 1.00 82.19 88 TRP A C 1
ATOM 723 O O . TRP A 1 88 ? 2.863 -14.999 -12.224 1.00 82.19 88 TRP A O 1
ATOM 733 N N . PRO A 1 89 ? 2.215 -12.983 -12.946 1.00 66.31 89 PRO A N 1
ATOM 734 C CA . PRO A 1 89 ? 2.317 -13.362 -14.355 1.00 66.31 89 PRO A CA 1
ATOM 735 C C . PRO A 1 89 ? 3.757 -13.583 -14.861 1.00 66.31 89 PRO A C 1
ATOM 737 O O . PRO A 1 89 ? 3.926 -13.870 -16.042 1.00 66.31 89 PRO A O 1
ATOM 740 N N . TYR A 1 90 ? 4.782 -13.389 -14.019 1.00 56.81 90 TYR A N 1
ATOM 741 C CA . TYR A 1 90 ? 6.197 -13.347 -14.418 1.00 56.81 90 TYR A CA 1
ATOM 742 C C . TYR A 1 90 ? 7.106 -14.312 -13.630 1.00 56.81 90 TYR A C 1
ATOM 744 O O . TYR A 1 90 ? 8.327 -14.170 -13.699 1.00 56.81 90 TYR A O 1
ATOM 752 N N . ASN A 1 91 ? 6.524 -15.279 -12.908 1.00 53.84 91 ASN A N 1
ATOM 753 C CA . ASN A 1 91 ? 7.212 -16.496 -12.444 1.00 53.84 91 ASN A CA 1
ATOM 754 C C . ASN A 1 91 ? 6.800 -17.682 -13.318 1.00 53.84 91 ASN A C 1
ATOM 756 O O . ASN A 1 91 ? 7.646 -1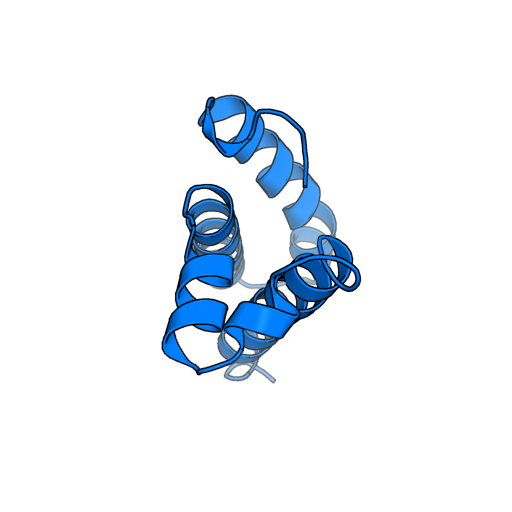8.582 -13.506 1.00 53.84 91 ASN A O 1
#

Sequence (91 aa):
MAQNKKRSSLICGFHVATYMIPFILCGFAWWQLALIYAQHFLQDRTGFIVWFMNHTGKKDFATPPMAPWSIFVVDNTFHLAWILLVVWPYN